Protein AF-A0AA34TSV6-F1 (afdb_monomer_lite)

pLDDT: mean 87.17, std 12.36, range [44.81, 97.56]

Structure (mmCIF, N/CA/C/O backbone):
data_AF-A0AA34TSV6-F1
#
_entry.id   AF-A0AA34TSV6-F1
#
loop_
_atom_site.group_PDB
_atom_site.id
_atom_site.type_symbol
_atom_site.label_atom_id
_atom_site.label_alt_id
_atom_site.label_comp_id
_atom_site.label_asym_id
_atom_site.label_entity_id
_atom_site.label_seq_id
_atom_site.pdbx_PDB_ins_code
_atom_site.Cartn_x
_atom_site.Cartn_y
_atom_site.Cartn_z
_atom_site.occupancy
_atom_site.B_iso_or_equiv
_atom_site.auth_seq_id
_atom_site.auth_comp_id
_atom_site.auth_asym_id
_atom_site.auth_atom_id
_atom_site.pdbx_PDB_model_num
ATOM 1 N N . MET A 1 1 ? 11.423 -12.635 -1.165 1.00 52.38 1 MET A N 1
ATOM 2 C CA . MET A 1 1 ? 11.529 -13.290 0.160 1.00 52.38 1 MET A CA 1
ATOM 3 C C . MET A 1 1 ? 10.202 -13.149 0.884 1.00 52.38 1 MET A C 1
ATOM 5 O O . MET A 1 1 ? 9.686 -12.036 0.903 1.00 52.38 1 MET A O 1
ATOM 9 N N . PRO A 1 2 ? 9.639 -14.220 1.465 1.00 58.12 2 PRO A N 1
ATOM 10 C CA . PRO A 1 2 ? 8.540 -14.068 2.409 1.00 58.12 2 PRO A CA 1
ATOM 11 C C . PRO A 1 2 ? 9.078 -13.330 3.641 1.00 58.12 2 PRO A C 1
ATOM 13 O O . PRO A 1 2 ? 10.079 -13.731 4.236 1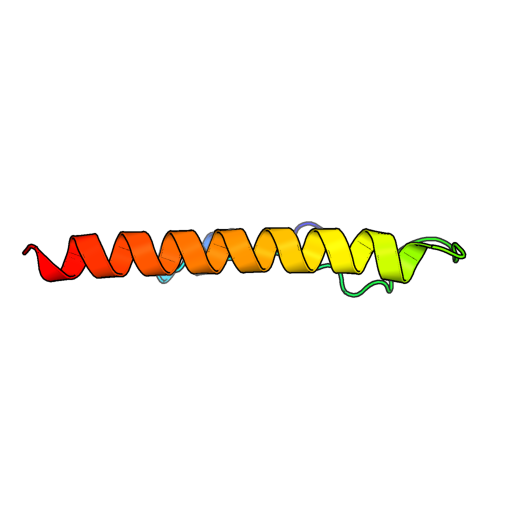.00 58.12 2 PRO A O 1
ATOM 16 N N . ASN A 1 3 ? 8.475 -12.190 3.959 1.00 64.69 3 ASN A N 1
ATOM 17 C CA . ASN A 1 3 ? 8.924 -11.344 5.052 1.00 64.69 3 ASN A CA 1
ATOM 18 C C . ASN A 1 3 ? 8.394 -11.939 6.369 1.00 64.69 3 ASN A C 1
ATOM 20 O O . ASN A 1 3 ? 7.206 -11.829 6.657 1.00 64.69 3 ASN A O 1
ATOM 24 N N . ARG A 1 4 ? 9.272 -12.628 7.116 1.00 74.31 4 ARG A N 1
ATOM 25 C CA . ARG A 1 4 ? 8.945 -13.511 8.261 1.00 74.31 4 ARG A CA 1
ATOM 26 C C . ARG A 1 4 ? 8.147 -12.860 9.394 1.00 74.31 4 ARG A C 1
ATOM 28 O O . ARG A 1 4 ? 7.618 -13.589 10.220 1.00 74.31 4 ARG A O 1
ATOM 35 N N . PHE A 1 5 ? 8.101 -11.532 9.454 1.00 85.25 5 PHE A N 1
ATOM 36 C CA . PHE A 1 5 ? 7.492 -10.797 10.563 1.00 85.25 5 PHE A CA 1
ATOM 37 C C . PHE A 1 5 ? 6.237 -10.020 10.174 1.00 85.25 5 PHE A C 1
ATOM 39 O O . PHE A 1 5 ? 5.640 -9.399 11.044 1.00 85.25 5 PHE A O 1
ATOM 46 N N . VAL A 1 6 ? 5.831 -10.035 8.899 1.00 86.69 6 VAL A N 1
ATOM 47 C CA . VAL A 1 6 ? 4.630 -9.303 8.458 1.00 86.69 6 VAL A CA 1
ATOM 48 C C . VAL A 1 6 ? 3.405 -9.813 9.205 1.00 86.69 6 VAL A C 1
ATOM 50 O O . VAL A 1 6 ? 2.721 -9.022 9.844 1.00 86.69 6 VAL A O 1
ATOM 53 N N . ASP A 1 7 ? 3.225 -11.131 9.227 1.00 86.62 7 ASP A N 1
ATOM 54 C CA . ASP A 1 7 ? 2.073 -11.766 9.863 1.00 86.62 7 ASP A CA 1
ATOM 55 C C . ASP A 1 7 ? 2.036 -11.489 11.377 1.00 86.62 7 ASP A C 1
ATOM 57 O O . ASP A 1 7 ? 0.976 -11.235 11.940 1.00 86.62 7 ASP A O 1
ATOM 61 N N . THR A 1 8 ? 3.199 -11.473 12.044 1.00 91.94 8 THR A N 1
ATOM 62 C CA . THR A 1 8 ? 3.293 -11.128 13.472 1.00 91.94 8 THR A CA 1
ATOM 63 C C . THR A 1 8 ? 2.938 -9.666 13.723 1.00 91.94 8 THR A C 1
ATOM 65 O O . THR A 1 8 ? 2.212 -9.371 14.663 1.00 91.94 8 THR A O 1
ATOM 68 N N . ILE A 1 9 ? 3.423 -8.741 12.891 1.00 90.00 9 ILE A N 1
ATOM 69 C CA . ILE A 1 9 ? 3.107 -7.317 13.045 1.00 90.00 9 ILE A CA 1
ATOM 70 C C . ILE A 1 9 ? 1.602 -7.095 12.864 1.00 90.00 9 ILE A C 1
ATOM 72 O O . ILE A 1 9 ? 0.999 -6.416 13.692 1.00 90.00 9 ILE A O 1
ATOM 76 N N . GLU A 1 10 ? 0.984 -7.681 11.836 1.00 90.88 10 GLU A N 1
ATOM 77 C CA . GLU A 1 10 ? -0.462 -7.553 11.610 1.00 90.88 10 GLU A CA 1
ATOM 78 C C . GLU A 1 10 ? -1.271 -8.147 12.772 1.00 90.88 10 GLU A C 1
ATOM 80 O O . GLU A 1 10 ? -2.181 -7.490 13.279 1.00 90.88 10 GLU A O 1
ATOM 85 N N . ALA A 1 11 ? -0.907 -9.343 13.249 1.00 90.88 11 ALA A N 1
ATOM 86 C CA . ALA A 1 11 ? -1.615 -10.019 14.335 1.00 90.88 11 ALA A CA 1
ATOM 87 C C . ALA A 1 11 ? -1.524 -9.271 15.675 1.00 90.88 11 ALA A C 1
ATOM 89 O O . ALA A 1 11 ? -2.530 -9.134 16.368 1.00 90.88 11 ALA A O 1
ATOM 90 N N . GLU A 1 12 ? -0.339 -8.773 16.035 1.00 95.56 12 GLU A N 1
ATOM 91 C CA . GLU A 1 12 ? -0.101 -8.161 17.349 1.00 95.56 12 GLU A CA 1
ATOM 92 C C . GLU A 1 12 ? -0.535 -6.691 17.417 1.00 95.56 12 GLU A C 1
ATOM 94 O O . GLU A 1 12 ? -0.850 -6.182 18.491 1.00 95.56 12 GLU A O 1
ATOM 99 N N . THR A 1 13 ? -0.551 -5.978 16.286 1.00 92.56 13 THR A N 1
ATOM 100 C CA . THR A 1 13 ? -0.884 -4.540 16.265 1.00 92.56 13 THR A CA 1
ATOM 101 C C . THR A 1 13 ? -2.276 -4.241 15.716 1.00 92.56 13 THR A C 1
ATOM 103 O O . THR A 1 13 ? -2.792 -3.145 15.932 1.00 92.56 13 THR A O 1
ATOM 106 N N . GLY A 1 14 ? -2.884 -5.182 14.987 1.00 88.12 14 GLY A N 1
ATOM 107 C CA . GLY A 1 14 ? -4.155 -4.975 14.292 1.00 88.12 14 GLY A CA 1
ATOM 108 C C . GLY A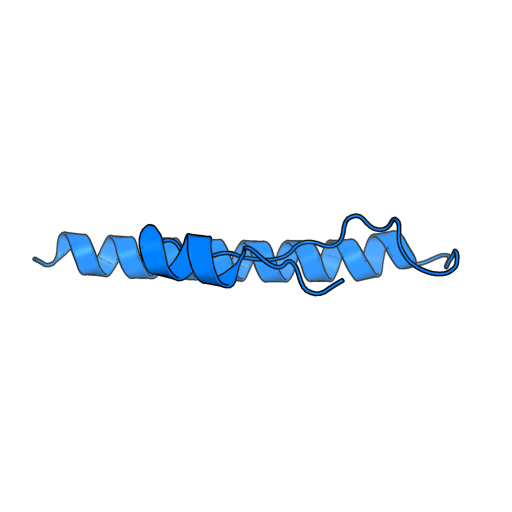 1 14 ? -4.077 -3.975 13.133 1.00 88.12 14 GLY A C 1
ATOM 109 O O . GLY A 1 14 ? -5.117 -3.542 12.632 1.00 88.12 14 GLY A O 1
ATOM 110 N N . VAL A 1 15 ? -2.873 -3.569 12.713 1.00 90.25 15 VAL A N 1
ATOM 111 C CA . VAL A 1 15 ? -2.684 -2.682 11.558 1.00 90.25 15 VAL A CA 1
ATOM 112 C C . VAL A 1 15 ? -2.641 -3.493 10.266 1.00 90.25 15 VAL A C 1
ATOM 114 O O . VAL A 1 15 ? -2.136 -4.609 10.240 1.00 90.25 15 VAL A O 1
ATOM 117 N N . GLN A 1 16 ? -3.141 -2.909 9.177 1.00 90.31 16 GLN A N 1
ATOM 118 C CA . GLN A 1 16 ? -3.087 -3.523 7.851 1.00 90.31 16 GLN A CA 1
ATOM 119 C C . GLN A 1 16 ? -1.763 -3.177 7.159 1.00 90.31 16 GLN A C 1
ATOM 121 O O . GLN A 1 16 ? -1.445 -1.991 7.017 1.00 90.31 16 GLN A O 1
ATOM 126 N N . LEU A 1 17 ? -1.015 -4.177 6.687 1.00 90.94 17 LEU A N 1
ATOM 127 C CA . LEU A 1 17 ? 0.232 -3.970 5.949 1.00 90.94 17 LEU A CA 1
ATOM 128 C C . LEU A 1 17 ? 0.015 -4.100 4.435 1.00 90.94 17 LEU A C 1
ATOM 130 O O . LEU A 1 17 ? -0.636 -5.016 3.939 1.00 90.94 17 LEU A O 1
ATOM 134 N N . TYR A 1 18 ? 0.641 -3.196 3.680 1.00 92.06 18 TYR A N 1
ATOM 135 C CA . TYR A 1 18 ? 0.655 -3.202 2.215 1.00 92.06 18 TYR A CA 1
ATOM 136 C C . TYR A 1 18 ? 2.095 -3.273 1.711 1.00 92.06 18 TYR A C 1
ATOM 138 O O . TYR A 1 18 ? 3.013 -2.730 2.330 1.00 92.06 18 TYR A O 1
ATOM 146 N N . ARG A 1 19 ? 2.311 -3.965 0.589 1.00 89.81 19 ARG A N 1
ATOM 147 C CA . ARG A 1 19 ? 3.651 -4.213 0.042 1.00 89.81 19 ARG A CA 1
ATOM 148 C C . ARG A 1 19 ? 3.910 -3.346 -1.180 1.00 89.81 19 ARG A C 1
ATOM 150 O O . ARG A 1 19 ? 3.078 -3.271 -2.076 1.00 89.81 19 ARG A O 1
ATOM 157 N N . PHE A 1 20 ? 5.109 -2.781 -1.232 1.00 92.62 20 PHE A N 1
ATOM 158 C CA . PHE A 1 20 ? 5.606 -2.011 -2.364 1.00 92.62 20 PHE A CA 1
ATOM 159 C C . PHE A 1 20 ? 6.831 -2.700 -2.951 1.00 92.62 20 PHE A C 1
ATOM 161 O O . PHE A 1 20 ? 7.637 -3.283 -2.219 1.00 92.62 20 PHE A O 1
ATOM 168 N N . SER A 1 21 ? 6.980 -2.630 -4.270 1.00 90.81 21 SER A N 1
ATOM 169 C CA . SER A 1 21 ? 8.236 -3.008 -4.898 1.00 90.81 21 SER A CA 1
ATOM 170 C C . SER A 1 21 ? 9.281 -1.918 -4.682 1.00 90.81 21 SER A C 1
ATOM 172 O O . SER A 1 21 ? 9.004 -0.735 -4.884 1.00 90.81 21 SER A O 1
ATOM 174 N N . HIS A 1 22 ? 10.497 -2.338 -4.331 1.00 90.75 22 HIS A N 1
ATOM 175 C CA . HIS A 1 22 ? 11.681 -1.480 -4.319 1.00 90.75 22 HIS A CA 1
ATOM 176 C C . HIS A 1 22 ? 12.356 -1.379 -5.697 1.00 90.75 22 HIS A C 1
ATOM 178 O O . HIS A 1 22 ? 13.344 -0.664 -5.819 1.00 90.75 22 HIS A O 1
ATOM 184 N N . MET A 1 23 ? 11.865 -2.096 -6.719 1.00 89.62 23 MET A N 1
ATOM 185 C CA . MET A 1 23 ? 12.410 -2.110 -8.091 1.00 89.62 23 MET A CA 1
ATOM 186 C C . MET A 1 23 ? 13.859 -2.606 -8.211 1.00 89.62 23 MET A C 1
ATOM 188 O O . MET A 1 23 ? 14.490 -2.467 -9.255 1.00 89.62 23 MET A O 1
ATOM 192 N N . THR A 1 24 ? 14.391 -3.241 -7.164 1.00 87.19 24 THR A N 1
ATOM 193 C CA . THR A 1 24 ? 15.781 -3.723 -7.097 1.00 87.19 24 THR A CA 1
ATOM 194 C C . THR A 1 24 ? 15.948 -5.199 -7.446 1.00 87.19 24 THR A C 1
ATOM 196 O O . THR A 1 24 ? 17.073 -5.683 -7.536 1.00 87.19 24 THR A O 1
ATOM 199 N N . HIS A 1 25 ? 14.853 -5.942 -7.610 1.00 86.12 25 HIS A N 1
ATOM 200 C CA . HIS A 1 25 ? 14.898 -7.385 -7.826 1.00 86.12 25 HIS A CA 1
ATOM 201 C C . HIS A 1 25 ? 14.634 -7.752 -9.289 1.00 86.12 25 HIS A C 1
ATOM 203 O O . HIS A 1 25 ? 13.727 -7.200 -9.906 1.00 86.12 25 HIS A O 1
ATOM 209 N N . GLY A 1 26 ? 15.390 -8.709 -9.829 1.00 85.88 26 GLY A N 1
ATOM 210 C CA . GLY A 1 26 ? 15.278 -9.175 -11.215 1.00 85.88 26 GLY A CA 1
ATOM 211 C C . GLY A 1 26 ? 16.051 -8.323 -12.225 1.00 85.88 26 GLY A C 1
ATOM 212 O O . GLY A 1 26 ? 16.601 -7.280 -11.878 1.00 85.88 26 GLY A O 1
ATOM 213 N N . GLU A 1 27 ? 16.054 -8.776 -13.476 1.00 90.75 27 GLU A N 1
ATOM 214 C CA . GLU A 1 27 ? 16.768 -8.148 -14.595 1.00 90.75 27 GLU A CA 1
ATOM 215 C C . GLU A 1 27 ? 16.331 -6.698 -14.855 1.00 90.75 27 GLU A C 1
ATOM 217 O O . GLU A 1 27 ? 15.232 -6.271 -14.469 1.00 90.75 27 GLU A O 1
ATOM 222 N N . TYR A 1 28 ? 17.201 -5.944 -15.528 1.00 91.56 28 TYR A N 1
ATOM 223 C CA . TYR A 1 28 ? 16.854 -4.639 -16.080 1.00 91.56 28 TYR A CA 1
ATOM 224 C C . TYR A 1 28 ? 15.858 -4.808 -17.231 1.00 91.56 28 TYR A C 1
ATOM 226 O O . TYR A 1 28 ? 16.027 -5.674 -18.087 1.00 91.56 28 TYR A O 1
ATOM 234 N N . GLN A 1 29 ? 14.816 -3.981 -17.235 1.00 92.81 29 GLN A N 1
ATOM 235 C CA . GLN A 1 29 ? 13.832 -3.894 -18.314 1.00 92.81 29 GLN A CA 1
ATOM 236 C C . GLN A 1 29 ? 13.518 -2.414 -18.526 1.00 92.81 29 GLN A C 1
ATOM 238 O O . GLN A 1 29 ? 13.452 -1.662 -17.548 1.00 92.81 29 GLN A O 1
ATOM 243 N N . ASP A 1 30 ? 13.346 -2.005 -19.781 1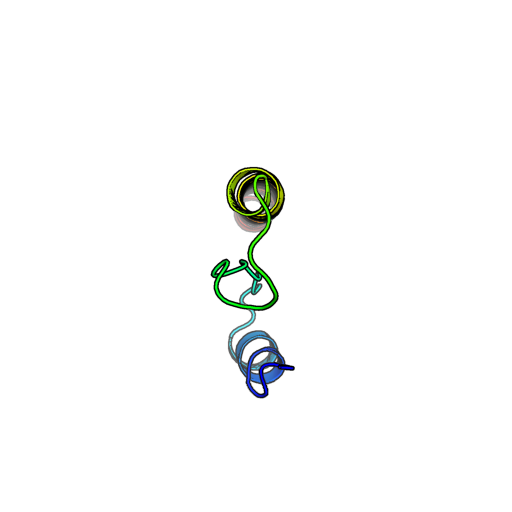.00 95.12 30 ASP A N 1
ATOM 244 C CA . ASP A 1 30 ? 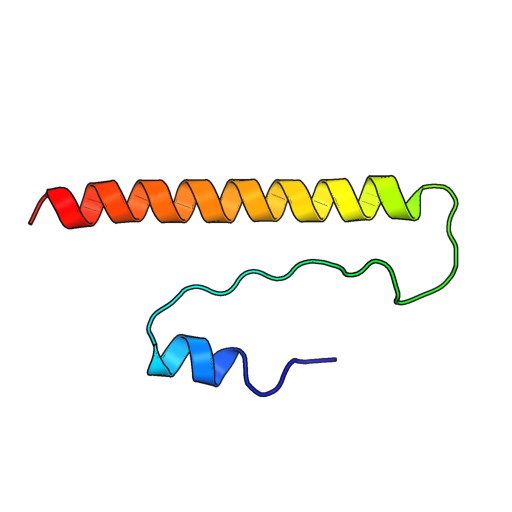13.202 -0.594 -20.161 1.00 95.12 30 ASP A CA 1
ATOM 245 C C . ASP A 1 30 ? 11.985 0.075 -19.498 1.00 95.12 30 ASP A C 1
ATOM 247 O O . ASP A 1 30 ? 12.033 1.246 -19.127 1.00 95.12 30 ASP A O 1
ATOM 251 N N . ASP A 1 31 ? 10.912 -0.684 -19.282 1.00 94.81 31 ASP A N 1
ATOM 252 C CA . ASP A 1 31 ? 9.634 -0.233 -18.727 1.00 94.81 31 ASP A CA 1
ATOM 253 C C . ASP A 1 31 ? 9.447 -0.582 -17.241 1.00 94.81 31 ASP A C 1
ATOM 255 O O . ASP A 1 31 ? 8.414 -0.262 -16.646 1.00 94.81 31 ASP A O 1
ATOM 259 N N . LYS A 1 32 ? 10.447 -1.205 -16.601 1.00 92.00 32 LYS A N 1
ATOM 260 C CA . LYS A 1 32 ? 10.333 -1.746 -15.235 1.00 92.00 32 LYS A CA 1
ATOM 261 C C . LYS A 1 32 ? 9.848 -0.711 -14.230 1.00 92.00 32 LYS A C 1
ATOM 263 O O . LYS A 1 32 ? 8.998 -1.000 -13.392 1.00 92.00 32 LYS A O 1
ATOM 268 N N . VAL A 1 33 ? 10.391 0.502 -14.326 1.00 93.38 33 VAL A N 1
ATOM 269 C CA . VAL A 1 33 ? 10.045 1.604 -13.425 1.00 93.38 33 VAL A CA 1
ATOM 270 C C . VAL A 1 33 ? 8.576 1.977 -13.582 1.00 93.38 33 VAL A C 1
ATOM 272 O O . VAL A 1 33 ? 7.874 2.090 -12.582 1.00 93.38 33 VAL A O 1
ATOM 275 N N . GLU A 1 34 ? 8.092 2.130 -14.813 1.00 95.69 34 GLU A N 1
ATOM 276 C CA . GLU A 1 34 ? 6.700 2.495 -15.078 1.00 95.69 34 GLU A CA 1
ATOM 277 C C . GLU A 1 34 ? 5.741 1.401 -14.594 1.00 95.69 34 GLU A C 1
ATOM 279 O O . GLU A 1 34 ? 4.794 1.679 -13.851 1.00 95.69 34 GLU A O 1
ATOM 284 N N . VAL A 1 35 ? 6.024 0.145 -14.946 1.00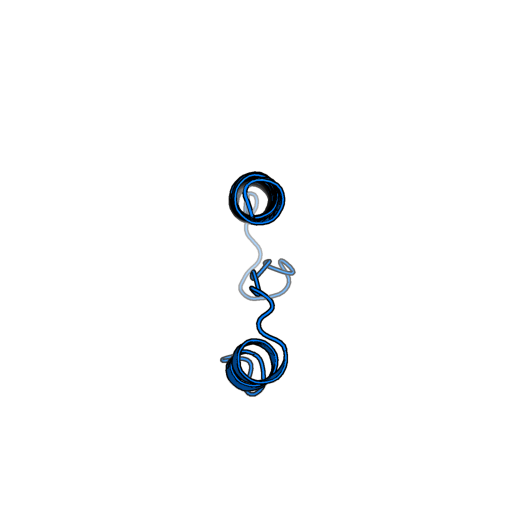 94.06 35 VAL A N 1
ATOM 285 C CA . VAL A 1 35 ? 5.185 -1.007 -14.594 1.00 94.06 35 VAL A CA 1
ATOM 286 C C . VAL A 1 35 ? 5.114 -1.205 -13.082 1.00 94.06 35 VAL A C 1
ATOM 288 O O . VAL A 1 35 ? 4.030 -1.404 -12.526 1.00 94.06 35 VAL A O 1
ATOM 291 N N . GLU A 1 36 ? 6.250 -1.163 -12.389 1.00 94.31 36 GLU A N 1
ATOM 292 C CA . GLU A 1 36 ? 6.281 -1.360 -10.942 1.00 94.31 36 GLU A CA 1
ATOM 293 C C . GLU A 1 36 ? 5.749 -0.145 -10.178 1.00 94.31 36 GLU A C 1
ATOM 295 O O . GLU A 1 36 ? 5.071 -0.318 -9.163 1.00 94.31 36 GLU A O 1
ATOM 300 N N . MET A 1 37 ? 5.971 1.077 -10.673 1.00 95.56 37 MET A N 1
ATOM 301 C CA . MET A 1 37 ? 5.410 2.281 -10.059 1.00 95.56 37 MET A CA 1
ATOM 302 C C . MET A 1 37 ? 3.889 2.299 -10.175 1.00 95.56 37 MET A C 1
ATOM 304 O O . MET A 1 37 ? 3.208 2.620 -9.203 1.00 95.56 37 MET A O 1
ATOM 308 N N . LYS A 1 38 ? 3.335 1.894 -11.322 1.00 96.62 38 LYS A N 1
ATOM 309 C CA . LYS A 1 38 ? 1.886 1.771 -11.494 1.00 96.62 38 LYS A CA 1
ATOM 310 C C . LYS A 1 38 ? 1.278 0.822 -10.459 1.00 96.62 38 LYS A C 1
ATOM 312 O O . LYS A 1 38 ? 0.333 1.205 -9.776 1.00 96.62 38 LYS A O 1
ATOM 317 N N . LYS A 1 39 ? 1.873 -0.361 -10.273 1.00 95.69 39 LYS A N 1
ATOM 318 C CA . LYS A 1 39 ? 1.437 -1.328 -9.247 1.00 95.69 39 LYS A CA 1
ATOM 319 C C . LYS A 1 39 ? 1.538 -0.747 -7.836 1.00 95.69 39 LYS A C 1
ATOM 321 O O . LYS A 1 39 ? 0.615 -0.890 -7.044 1.00 95.69 39 LYS A O 1
ATOM 326 N N . ASN A 1 40 ? 2.635 -0.056 -7.528 1.00 96.31 40 ASN A N 1
ATOM 327 C CA . ASN A 1 40 ? 2.819 0.609 -6.238 1.00 96.31 40 ASN A CA 1
ATOM 328 C C . ASN A 1 40 ? 1.724 1.661 -5.979 1.00 96.31 40 ASN A C 1
ATOM 330 O O . ASN A 1 40 ? 1.154 1.706 -4.891 1.00 96.31 40 ASN A O 1
ATOM 334 N N . LEU A 1 41 ? 1.396 2.486 -6.974 1.00 97.31 41 LEU A N 1
ATOM 335 C CA . LEU A 1 41 ? 0.354 3.508 -6.857 1.00 97.31 41 LEU A CA 1
ATOM 336 C C . LEU A 1 41 ? -1.047 2.902 -6.713 1.00 97.31 41 LEU A C 1
ATOM 338 O O . LEU A 1 41 ? -1.838 3.393 -5.910 1.00 97.31 41 LEU A O 1
ATOM 342 N N . GLU A 1 42 ? -1.353 1.827 -7.437 1.00 97.56 42 GLU A N 1
ATOM 343 C CA . GLU A 1 42 ? -2.617 1.094 -7.293 1.00 97.56 42 GLU A CA 1
ATOM 344 C C . GLU A 1 42 ? -2.786 0.553 -5.863 1.00 97.56 42 GLU A C 1
ATOM 346 O O . GLU A 1 42 ? -3.825 0.788 -5.239 1.00 97.56 42 GLU A O 1
ATOM 351 N N . THR A 1 43 ? -1.736 -0.052 -5.301 1.00 96.75 43 THR A N 1
ATOM 352 C CA . THR A 1 43 ? -1.713 -0.516 -3.904 1.00 96.75 43 THR A CA 1
ATOM 353 C C . THR A 1 43 ? -1.886 0.635 -2.908 1.00 96.75 43 THR A C 1
ATOM 355 O O . THR A 1 43 ? -2.608 0.505 -1.919 1.00 96.75 43 THR A O 1
ATOM 358 N N . LEU A 1 44 ? -1.266 1.793 -3.159 1.00 96.62 44 LEU A N 1
ATOM 359 C CA . LEU A 1 44 ? -1.441 2.974 -2.308 1.00 96.62 44 LEU A CA 1
ATOM 360 C C . LEU A 1 44 ? -2.896 3.459 -2.309 1.00 96.62 44 LEU A C 1
ATOM 362 O O . LEU A 1 44 ? -3.451 3.762 -1.252 1.00 96.62 44 LEU A O 1
ATOM 366 N N . ILE A 1 45 ? -3.530 3.511 -3.482 1.00 97.19 45 ILE A N 1
ATOM 367 C CA . ILE A 1 45 ? -4.937 3.904 -3.614 1.00 97.19 45 ILE A CA 1
ATOM 368 C C . ILE A 1 45 ? -5.841 2.934 -2.845 1.00 97.19 45 ILE A C 1
ATOM 370 O O . ILE A 1 45 ? -6.786 3.371 -2.184 1.00 97.19 45 ILE A O 1
ATOM 374 N N . GLU A 1 46 ? -5.568 1.632 -2.909 1.00 95.44 46 GLU A N 1
ATOM 375 C CA . GLU A 1 46 ? -6.289 0.623 -2.131 1.00 95.44 46 GLU A CA 1
ATOM 376 C C . GLU A 1 46 ? -6.158 0.872 -0.622 1.00 95.44 46 GLU A C 1
ATOM 378 O O . GLU A 1 46 ? -7.173 0.966 0.076 1.00 95.44 46 GLU A O 1
ATOM 383 N N . ALA A 1 47 ? -4.935 1.095 -0.136 1.00 95.25 47 ALA A N 1
ATOM 384 C CA . ALA A 1 47 ? -4.674 1.395 1.269 1.00 95.25 47 ALA A CA 1
ATOM 385 C C . ALA A 1 47 ? -5.407 2.662 1.742 1.00 95.25 47 ALA A C 1
ATOM 387 O O . ALA A 1 47 ? -6.005 2.679 2.822 1.00 95.25 47 ALA A O 1
ATOM 388 N N . MET A 1 48 ? -5.432 3.712 0.915 1.00 95.31 48 MET A N 1
ATOM 389 C CA . MET A 1 48 ? -6.170 4.944 1.208 1.00 95.31 48 MET A CA 1
ATOM 390 C C . MET A 1 48 ? -7.683 4.710 1.282 1.00 95.31 48 MET A C 1
ATOM 392 O O . MET A 1 48 ? -8.339 5.214 2.197 1.00 95.31 48 MET A O 1
ATOM 396 N N . LYS A 1 49 ? -8.253 3.930 0.354 1.00 95.31 49 LYS A N 1
ATOM 397 C CA . LYS A 1 49 ? -9.683 3.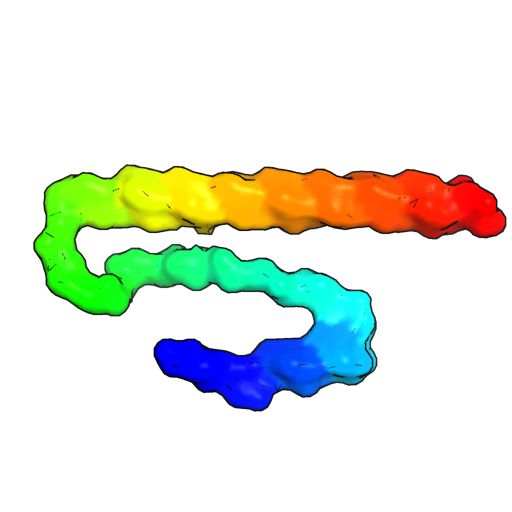574 0.368 1.00 95.31 49 LYS A CA 1
ATOM 398 C C . LYS A 1 49 ? -10.046 2.768 1.614 1.00 95.31 49 LYS A C 1
ATOM 400 O O . LYS A 1 49 ? -11.072 3.046 2.233 1.00 95.31 49 LYS A O 1
ATOM 405 N N . PHE A 1 50 ? -9.203 1.813 2.005 1.00 92.81 50 PHE A N 1
ATOM 406 C CA . PHE A 1 50 ? -9.375 1.037 3.232 1.00 92.81 50 PHE A CA 1
ATOM 407 C C . PHE A 1 50 ? -9.358 1.932 4.477 1.00 92.81 50 PHE A C 1
ATOM 409 O O . PHE A 1 50 ? -10.268 1.855 5.306 1.00 92.81 50 PHE A O 1
ATOM 416 N N . ALA A 1 51 ? -8.375 2.830 4.582 1.00 91.88 51 ALA A N 1
ATOM 417 C CA . ALA A 1 51 ? -8.278 3.776 5.690 1.00 91.88 51 ALA A CA 1
ATOM 418 C C . ALA A 1 51 ? -9.519 4.681 5.776 1.00 91.88 51 ALA A C 1
ATOM 420 O O . ALA A 1 51 ? -10.108 4.818 6.849 1.00 91.88 51 ALA A O 1
ATOM 421 N N . ALA A 1 52 ? -9.971 5.235 4.646 1.00 93.06 52 ALA A N 1
ATOM 422 C CA . ALA A 1 52 ? -11.180 6.052 4.587 1.00 93.06 52 ALA A CA 1
ATOM 423 C C . ALA A 1 52 ? -12.430 5.268 5.024 1.00 93.06 52 ALA A C 1
ATOM 425 O O . ALA A 1 52 ? -13.204 5.746 5.853 1.00 93.06 52 ALA A O 1
ATOM 426 N N . ALA A 1 53 ? -12.608 4.039 4.530 1.00 91.31 53 ALA A N 1
ATOM 427 C CA . ALA A 1 53 ? -13.722 3.184 4.928 1.00 91.31 53 ALA A CA 1
ATOM 428 C C . ALA A 1 53 ? -13.713 2.892 6.440 1.00 91.31 53 ALA A C 1
ATOM 430 O O . ALA A 1 53 ? -14.764 2.941 7.080 1.00 91.31 53 ALA A O 1
ATOM 431 N N . ASN A 1 54 ? -12.547 2.649 7.038 1.00 86.56 54 ASN A N 1
ATOM 432 C CA . ASN A 1 54 ? -12.444 2.390 8.475 1.00 86.56 54 ASN A CA 1
ATOM 433 C C . ASN A 1 54 ? -12.670 3.642 9.331 1.00 86.56 54 ASN A C 1
ATOM 435 O O . ASN A 1 54 ? -13.342 3.544 10.355 1.00 86.56 54 ASN A O 1
ATOM 439 N N . LEU A 1 55 ? -12.234 4.824 8.883 1.00 83.38 55 LEU A N 1
ATOM 440 C CA . LEU A 1 55 ? -12.580 6.094 9.536 1.00 83.38 55 LEU A CA 1
ATOM 441 C C . LEU A 1 55 ? -14.102 6.298 9.596 1.00 83.38 55 LEU A C 1
ATOM 443 O O . LEU A 1 55 ? -14.639 6.653 10.644 1.00 83.38 55 LEU A O 1
ATOM 447 N N . THR A 1 56 ? -14.820 6.009 8.503 1.00 76.81 56 THR A N 1
ATOM 448 C CA . THR A 1 56 ? -16.291 6.135 8.483 1.00 76.81 56 THR A CA 1
ATOM 449 C C . THR A 1 56 ? -17.012 5.132 9.387 1.00 76.81 56 THR A C 1
ATOM 451 O O . THR A 1 56 ? -18.117 5.417 9.846 1.00 76.81 56 THR A O 1
ATOM 454 N N . LYS A 1 57 ? -16.405 3.969 9.657 1.00 70.75 57 LYS A N 1
ATOM 455 C CA . LYS A 1 57 ? -16.953 2.953 10.568 1.00 70.75 57 LYS A CA 1
ATOM 456 C C . LYS A 1 57 ? -16.720 3.323 12.032 1.00 70.75 57 LYS A C 1
ATOM 458 O O . LYS A 1 57 ? -17.645 3.194 12.825 1.00 70.75 57 LYS A O 1
ATOM 463 N N . SER A 1 58 ? -15.537 3.835 12.376 1.00 64.81 58 SER A N 1
ATOM 464 C CA . SER A 1 58 ? -15.212 4.241 13.751 1.00 64.81 58 SER A CA 1
ATOM 465 C C . SER A 1 58 ? -15.958 5.498 14.214 1.00 64.81 58 SER A C 1
ATOM 467 O O . SER A 1 58 ? -16.194 5.648 15.404 1.00 64.81 58 SER A O 1
ATOM 469 N N . GLY A 1 59 ? -16.372 6.384 13.300 1.00 58.53 59 GLY A N 1
ATOM 470 C CA . GLY A 1 59 ? -17.187 7.567 13.624 1.00 58.53 59 GLY A CA 1
ATOM 471 C C . GLY A 1 59 ? -18.696 7.313 13.772 1.00 58.53 59 GLY A C 1
ATOM 472 O O . GLY A 1 59 ? -19.443 8.261 13.994 1.00 58.53 59 GLY A O 1
ATOM 473 N N . LYS A 1 60 ? -19.160 6.067 13.602 1.00 52.62 60 LYS A N 1
ATOM 474 C CA . LYS A 1 60 ? -20.566 5.649 13.776 1.00 52.62 60 LYS A CA 1
ATOM 475 C C . LYS A 1 60 ? -20.812 4.841 15.064 1.00 52.62 60 LYS A C 1
ATOM 477 O O . LYS A 1 60 ? -21.894 4.272 15.199 1.00 52.62 60 LYS A O 1
ATOM 482 N N . ALA A 1 61 ? -19.822 4.766 15.955 1.00 44.81 61 ALA A N 1
ATOM 483 C CA . ALA A 1 61 ? -19.932 4.141 17.273 1.00 44.81 61 ALA A CA 1
ATOM 484 C C . ALA A 1 61 ? -20.396 5.148 18.333 1.00 44.81 61 ALA A C 1
ATOM 486 O O . ALA A 1 61 ? -19.936 6.311 18.270 1.00 44.81 61 ALA A O 1
#

Radius of gyration: 15.46 Å; chains: 1; bounding box: 37×22×38 Å

Secondary structure (DSSP, 8-state):
---TTHHHHHHHH-PPP-----S-SS---TTHHHHHHHHHHHHHHHHHHHHHHHHHHHTT-

Sequence (61 aa):
MPNRFVDTIEAETGVQLYRFSHMTHGEYQDDKVEVEMKKNLETLIEAMKFAAANLTKSGKA

Organism: NCBI:txid3034029

Foldseek 3Di:
DPPVCQVVCCVVVVDDDFDADPLPDDDDDPCSCVVRVVVRVVRVVVVVVVVVVVVVVVVVD